Protein AF-A0A3M4VAP9-F1 (afdb_monomer_lite)

pLDDT: mean 93.63, std 5.19, range [70.62, 98.06]

Secondary structure (DSSP, 8-state):
--EEE-SSEEEEE--GGGHHHHHHHHH-HHHHTTT-S---HHHHHHHHHHTSSPP-TT-SS---EEEEE-

Radius of gyration: 13.15 Å; chains: 1; bounding box: 29×25×29 Å

InterPro domains:
  IPR016181 Acyl-CoA N-acyltransferase [SSF55729] (2-69)

Foldseek 3Di:
DDWDDDPWKTKDFDAPVCLVVQLCCQQPCVNCVPPHPRDDVVRSVVLSVLRHDDDDPPRPHDGDMDMDTD

Sequence (70 aa):
MLKLHTERLYLRTLLASDWPLFLRLHSEPQTMQYVFGEIEEAQVRKGFEHRLPVWTPESDHWLCLVVVDK

Structure (mmCIF, N/CA/C/O backbone):
data_AF-A0A3M4VAP9-F1
#
_entry.id   AF-A0A3M4VAP9-F1
#
loop_
_atom_site.group_PDB
_atom_site.id
_atom_site.type_symbol
_atom_site.label_atom_id
_atom_site.label_alt_id
_atom_site.label_comp_id
_atom_site.label_asym_id
_atom_site.label_entity_id
_atom_site.label_seq_id
_atom_site.pdbx_PDB_ins_code
_atom_site.Cartn_x
_atom_site.Cartn_y
_atom_site.Cartn_z
_atom_site.occupancy
_atom_site.B_iso_or_equiv
_atom_site.auth_seq_id
_atom_site.auth_comp_id
_atom_site.auth_asym_id
_atom_site.auth_atom_id
_atom_site.pdbx_PDB_model_num
ATOM 1 N N . MET A 1 1 ? -7.314 -5.790 -13.086 1.00 78.69 1 MET A N 1
ATOM 2 C CA . MET A 1 1 ? -7.306 -5.230 -11.716 1.00 78.69 1 MET A CA 1
ATOM 3 C C . MET A 1 1 ? -7.809 -6.305 -10.763 1.00 78.69 1 MET A C 1
ATOM 5 O O . MET A 1 1 ? -8.928 -6.766 -10.958 1.00 78.69 1 MET A O 1
ATOM 9 N N . LEU A 1 2 ? -6.992 -6.750 -9.804 1.00 89.94 2 LEU A N 1
ATOM 10 C CA . LEU A 1 2 ? -7.380 -7.795 -8.848 1.00 89.94 2 LEU A CA 1
ATOM 11 C C . LEU A 1 2 ? -8.354 -7.232 -7.801 1.00 89.94 2 LEU A C 1
ATOM 13 O O . LEU A 1 2 ? -8.156 -6.125 -7.294 1.00 89.94 2 LEU A O 1
ATOM 17 N N . LYS A 1 3 ? -9.419 -7.985 -7.511 1.00 93.88 3 LYS A N 1
ATOM 18 C CA . LYS A 1 3 ? -10.444 -7.646 -6.518 1.00 93.88 3 LYS A CA 1
ATOM 19 C C . LYS A 1 3 ? -10.814 -8.893 -5.729 1.00 93.88 3 LYS A C 1
ATOM 21 O O . LYS A 1 3 ? -11.015 -9.947 -6.326 1.00 93.88 3 LYS A O 1
ATOM 26 N N . LEU A 1 4 ? -10.908 -8.764 -4.411 1.00 96.75 4 LEU A N 1
ATOM 27 C CA . LEU A 1 4 ? -11.316 -9.835 -3.507 1.00 96.75 4 LEU A CA 1
ATOM 28 C C . LEU A 1 4 ? -12.444 -9.337 -2.612 1.00 96.75 4 LEU A C 1
ATOM 30 O O . LEU A 1 4 ? -12.507 -8.165 -2.241 1.00 96.75 4 LEU A O 1
ATOM 34 N N . HIS A 1 5 ? -13.331 -10.255 -2.260 1.00 97.25 5 HIS A N 1
ATOM 35 C CA . HIS A 1 5 ? -14.487 -9.985 -1.426 1.00 97.25 5 HIS A CA 1
ATOM 36 C C . HIS A 1 5 ? -14.492 -11.010 -0.299 1.00 97.25 5 HIS A C 1
ATOM 38 O O . HIS A 1 5 ? -14.418 -12.210 -0.557 1.00 97.25 5 HIS A O 1
ATOM 44 N N . THR A 1 6 ? -14.578 -10.545 0.942 1.00 96.31 6 THR A N 1
ATOM 45 C CA . THR A 1 6 ? -14.864 -11.408 2.097 1.00 96.31 6 THR A CA 1
ATOM 46 C C . THR A 1 6 ? -16.284 -11.134 2.575 1.00 96.31 6 THR A C 1
ATOM 48 O O . THR A 1 6 ? -17.017 -10.393 1.922 1.00 96.31 6 THR A O 1
ATOM 51 N N . GLU A 1 7 ? -16.710 -11.705 3.699 1.00 97.81 7 GLU A N 1
ATOM 52 C CA . GLU A 1 7 ? -18.007 -11.375 4.296 1.00 97.81 7 GLU A CA 1
ATOM 53 C C . GLU A 1 7 ? -18.122 -9.871 4.596 1.00 97.81 7 GLU A C 1
ATOM 55 O O . GLU A 1 7 ? -19.102 -9.244 4.196 1.00 97.81 7 GLU A O 1
ATOM 60 N N . ARG A 1 8 ? -17.071 -9.282 5.184 1.00 97.75 8 ARG A N 1
ATOM 61 C CA . ARG A 1 8 ? -17.073 -7.918 5.744 1.00 97.75 8 ARG A CA 1
ATOM 62 C C . ARG A 1 8 ? -16.161 -6.920 5.036 1.00 97.75 8 ARG A C 1
ATOM 64 O O . ARG A 1 8 ? -16.208 -5.748 5.373 1.00 97.75 8 ARG A O 1
ATOM 71 N N . LEU A 1 9 ? -15.353 -7.356 4.066 1.00 98.06 9 LEU A N 1
ATOM 72 C CA . LEU A 1 9 ? -14.346 -6.502 3.429 1.00 98.06 9 LEU A CA 1
ATOM 73 C C . LEU A 1 9 ? -14.429 -6.534 1.900 1.00 98.06 9 LEU A C 1
ATOM 75 O O . LEU A 1 9 ? -14.718 -7.570 1.288 1.00 98.06 9 LEU A O 1
ATOM 79 N N . TYR A 1 10 ? -14.084 -5.400 1.300 1.00 97.06 10 TYR A N 1
ATOM 80 C CA . TYR A 1 10 ? -13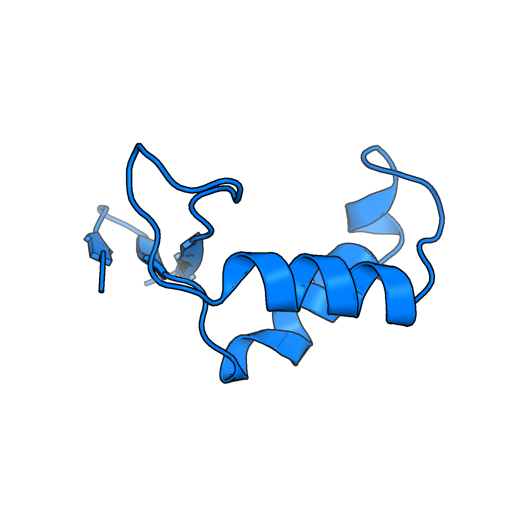.721 -5.237 -0.101 1.00 97.06 10 TYR A CA 1
ATOM 81 C C . TYR A 1 10 ? -12.218 -4.985 -0.204 1.00 97.06 10 TYR A C 1
ATOM 83 O O . TYR A 1 10 ? -11.690 -4.074 0.429 1.00 97.06 10 TYR A O 1
ATOM 91 N N . LEU A 1 11 ? -11.522 -5.772 -1.022 1.00 97.50 11 LEU A N 1
ATOM 92 C CA . LEU A 1 11 ? -10.106 -5.574 -1.308 1.00 97.50 11 LEU A CA 1
ATOM 93 C C . LEU A 1 11 ? -9.917 -5.335 -2.801 1.00 97.50 11 LEU A C 1
ATOM 95 O O . LEU A 1 11 ? -10.475 -6.050 -3.634 1.00 97.50 11 LEU A O 1
ATOM 99 N N . ARG A 1 12 ? -9.098 -4.350 -3.154 1.00 96.75 12 ARG A N 1
ATOM 100 C CA . ARG A 1 12 ? -8.756 -4.038 -4.548 1.00 96.75 12 ARG A CA 1
ATOM 101 C C . ARG A 1 12 ? -7.307 -3.603 -4.660 1.00 96.75 12 ARG A C 1
ATOM 103 O O . ARG A 1 12 ? -6.746 -3.134 -3.678 1.00 96.75 12 ARG A O 1
ATOM 110 N N . THR A 1 13 ? -6.714 -3.700 -5.846 1.00 96.56 13 THR A N 1
ATOM 111 C CA . THR A 1 13 ? -5.372 -3.137 -6.059 1.00 96.56 13 THR A CA 1
ATOM 112 C C . THR A 1 13 ? -5.336 -1.636 -5.766 1.00 96.56 13 THR A C 1
ATOM 114 O O . THR A 1 13 ? -6.331 -0.923 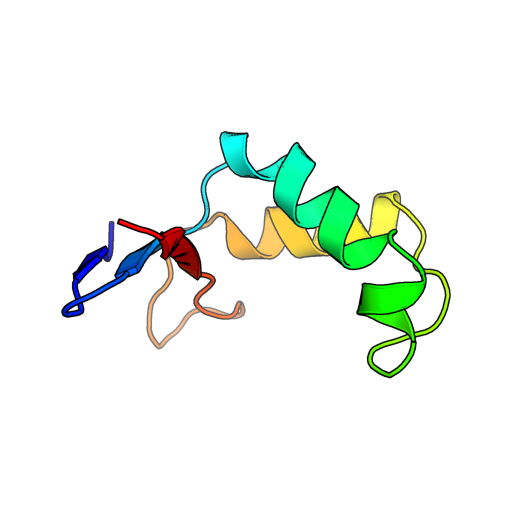-5.963 1.00 96.56 13 THR A O 1
ATOM 117 N N . LEU A 1 14 ? -4.176 -1.185 -5.294 1.00 96.94 14 LEU A N 1
ATOM 118 C CA . LEU A 1 14 ? -3.853 0.219 -5.069 1.00 96.94 14 LEU A CA 1
ATOM 119 C C . LEU A 1 14 ? -4.043 1.043 -6.349 1.00 96.94 14 LEU A C 1
ATOM 121 O O . LEU A 1 14 ? -3.734 0.586 -7.450 1.00 96.94 14 LEU A O 1
ATOM 125 N N . LEU A 1 15 ? -4.567 2.255 -6.195 1.00 96.75 15 LEU A N 1
ATOM 126 C CA . LEU A 1 15 ? -4.739 3.241 -7.254 1.00 96.75 15 LEU A CA 1
ATOM 127 C C . LEU A 1 15 ? -4.052 4.549 -6.864 1.00 96.75 15 LEU A C 1
ATOM 129 O O . LEU A 1 15 ? -3.880 4.848 -5.685 1.00 96.75 15 LEU A O 1
ATOM 133 N N . ALA A 1 16 ? -3.747 5.386 -7.857 1.00 97.38 16 ALA A N 1
ATOM 134 C CA . ALA A 1 16 ? -3.157 6.706 -7.626 1.00 97.38 16 ALA A CA 1
ATOM 135 C C . ALA A 1 16 ? -4.005 7.588 -6.682 1.00 97.38 16 ALA A C 1
ATOM 137 O O . ALA A 1 16 ? -3.460 8.361 -5.896 1.00 97.38 16 ALA A O 1
ATOM 138 N N . SER A 1 17 ? -5.334 7.429 -6.706 1.00 97.44 17 SER A N 1
ATOM 139 C CA . SER A 1 17 ? -6.268 8.134 -5.818 1.00 97.44 17 SER A CA 1
ATOM 140 C C . SER A 1 17 ? -6.115 7.777 -4.338 1.00 97.44 17 SER A C 1
ATOM 142 O O . SER A 1 17 ? -6.607 8.512 -3.489 1.00 97.44 17 SER A O 1
ATOM 144 N N . ASP A 1 18 ? -5.447 6.669 -4.013 1.00 97.88 18 ASP A N 1
ATOM 145 C CA . ASP A 1 18 ? -5.276 6.195 -2.636 1.00 97.88 18 ASP A CA 1
ATOM 146 C C . ASP A 1 18 ? -4.082 6.835 -1.925 1.00 97.88 18 ASP A C 1
ATOM 148 O O . ASP A 1 18 ? -3.811 6.514 -0.767 1.00 97.88 18 ASP A O 1
ATOM 152 N N . TRP A 1 19 ? -3.381 7.761 -2.587 1.00 97.62 19 TRP A N 1
ATOM 153 C CA . TRP A 1 19 ? -2.259 8.483 -1.995 1.00 97.62 19 TRP A CA 1
ATOM 154 C C . TRP A 1 19 ? -2.572 9.077 -0.609 1.00 97.62 19 TRP A C 1
ATOM 156 O O . TRP A 1 19 ? -1.778 8.844 0.302 1.00 97.62 19 TRP A O 1
ATOM 166 N N . PRO A 1 20 ? -3.703 9.782 -0.384 1.00 97.25 20 PRO A N 1
ATOM 167 C CA . PRO A 1 20 ? -3.986 10.366 0.927 1.00 97.25 20 PRO A CA 1
ATOM 168 C C . PRO A 1 20 ? -4.073 9.319 2.045 1.00 97.25 20 PRO A C 1
ATOM 170 O O . PRO A 1 20 ? -3.588 9.554 3.150 1.00 97.25 20 PRO A O 1
ATOM 173 N N . LEU A 1 21 ? -4.651 8.148 1.754 1.00 96.06 21 LEU A N 1
ATOM 174 C CA . LEU A 1 21 ? -4.726 7.040 2.706 1.00 96.06 21 LEU A CA 1
ATOM 175 C C . LEU A 1 21 ? -3.336 6.452 2.968 1.00 96.06 21 LEU A C 1
ATOM 177 O O . LEU A 1 21 ? -2.965 6.241 4.120 1.00 96.06 21 LEU A O 1
ATOM 181 N N . PHE A 1 22 ? -2.563 6.211 1.907 1.00 95.94 22 PHE A N 1
ATOM 182 C CA . PHE A 1 22 ? -1.223 5.644 2.018 1.00 95.94 22 PHE A CA 1
ATOM 183 C C . PHE A 1 22 ? -0.294 6.548 2.834 1.00 95.94 22 PHE A C 1
ATOM 185 O O . PHE A 1 22 ? 0.381 6.058 3.738 1.00 95.94 22 PHE A O 1
ATOM 192 N N . LEU A 1 23 ? -0.300 7.857 2.559 1.00 95.50 23 LEU A N 1
ATOM 193 C CA . LEU A 1 23 ? 0.488 8.840 3.298 1.00 95.50 23 LEU A CA 1
ATOM 194 C C . LEU A 1 23 ? 0.095 8.862 4.773 1.00 95.50 23 LEU A C 1
ATOM 196 O O . LEU A 1 23 ? 0.963 8.738 5.629 1.00 95.50 23 LEU A O 1
ATOM 200 N N . ARG A 1 24 ? -1.208 8.938 5.076 1.00 93.81 24 ARG A N 1
ATOM 201 C CA . ARG A 1 24 ? -1.686 8.932 6.462 1.00 93.81 24 ARG A CA 1
ATOM 202 C C . ARG A 1 24 ? -1.147 7.728 7.238 1.00 93.81 24 ARG A C 1
ATOM 204 O O . ARG A 1 24 ? -0.589 7.912 8.312 1.00 93.81 24 ARG A O 1
ATOM 211 N N . LEU A 1 25 ? -1.249 6.521 6.679 1.00 93.00 25 LEU A N 1
ATOM 212 C CA . LEU A 1 25 ? -0.768 5.300 7.336 1.00 93.00 25 LEU A CA 1
ATOM 213 C C . LEU A 1 25 ? 0.754 5.292 7.572 1.00 93.00 25 LEU A C 1
ATOM 215 O O . LEU A 1 25 ? 1.207 4.636 8.503 1.00 93.00 25 LEU A O 1
ATOM 219 N N . HIS A 1 26 ? 1.530 6.019 6.762 1.00 92.94 26 HIS A N 1
ATOM 220 C CA . HIS A 1 26 ? 2.990 6.116 6.890 1.00 92.94 26 HIS A CA 1
ATOM 221 C C . HIS A 1 26 ? 3.472 7.355 7.663 1.00 92.94 26 HIS A C 1
ATOM 223 O O . HIS A 1 26 ? 4.674 7.507 7.871 1.00 92.94 26 HIS A O 1
ATOM 229 N N . SER A 1 27 ? 2.563 8.236 8.085 1.00 90.50 27 SER A N 1
ATOM 230 C CA . SER A 1 27 ? 2.885 9.461 8.833 1.00 90.50 27 SER A CA 1
ATOM 231 C C . SER A 1 27 ? 2.209 9.530 10.203 1.00 90.50 27 SER A C 1
ATOM 233 O O . SER A 1 27 ? 2.624 10.320 11.044 1.00 90.50 27 SER A O 1
ATOM 235 N N . GLU A 1 28 ? 1.175 8.724 10.458 1.00 90.88 28 GLU A N 1
ATOM 236 C CA . GLU A 1 28 ? 0.468 8.704 11.739 1.00 90.88 28 GLU A CA 1
ATOM 237 C C . GLU A 1 28 ? 1.318 7.967 12.799 1.00 90.88 28 GLU A C 1
ATOM 239 O O . GLU A 1 28 ? 1.580 6.767 12.649 1.00 90.88 28 GLU A O 1
ATOM 244 N N . PRO A 1 29 ? 1.747 8.637 13.893 1.00 87.94 29 PRO A N 1
ATOM 245 C CA . PRO A 1 29 ? 2.695 8.054 14.849 1.00 87.94 29 PRO A CA 1
ATOM 246 C C . 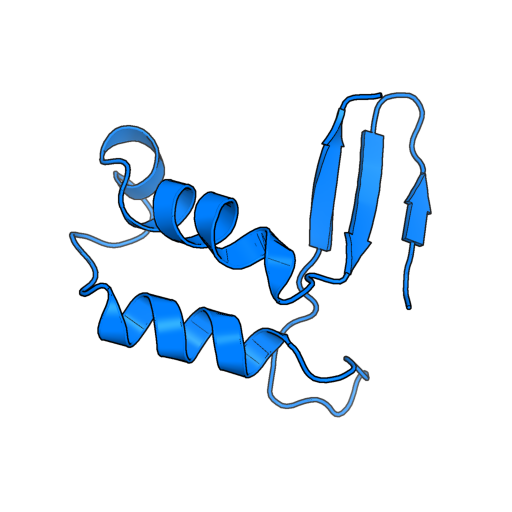PRO A 1 29 ? 2.210 6.740 15.468 1.00 87.94 29 PRO A C 1
ATOM 248 O O . PRO A 1 29 ? 2.993 5.820 15.689 1.00 87.94 29 PRO A O 1
ATOM 251 N N . GLN A 1 30 ? 0.901 6.627 15.708 1.00 89.69 30 GLN A N 1
ATOM 252 C CA . GLN A 1 30 ? 0.291 5.420 16.270 1.00 89.69 30 GLN A CA 1
ATOM 253 C C . GLN A 1 30 ? 0.372 4.223 15.314 1.00 89.69 30 GLN A C 1
ATOM 255 O O . GLN A 1 30 ? 0.528 3.091 15.771 1.00 89.69 30 GLN A O 1
ATOM 260 N N . THR A 1 31 ? 0.284 4.455 14.003 1.00 87.75 31 THR A N 1
ATOM 261 C CA . THR A 1 31 ? 0.408 3.404 12.983 1.00 87.75 31 THR A CA 1
ATOM 262 C C . THR A 1 31 ? 1.864 2.986 12.804 1.00 87.75 31 THR A C 1
ATOM 264 O O . THR A 1 31 ? 2.153 1.800 12.661 1.00 87.75 31 THR A O 1
ATOM 267 N N . MET A 1 32 ? 2.788 3.946 12.870 1.00 90.62 32 MET A N 1
ATOM 268 C CA . MET A 1 32 ? 4.206 3.720 12.583 1.00 90.62 32 MET A CA 1
ATOM 269 C C . MET A 1 32 ? 5.032 3.229 13.773 1.00 90.62 32 MET A C 1
ATOM 271 O O . MET A 1 32 ? 6.128 2.721 13.559 1.00 90.62 32 MET A O 1
ATOM 275 N N . GLN A 1 33 ? 4.503 3.285 15.001 1.00 89.19 33 GLN A N 1
ATOM 276 C CA . GLN A 1 33 ? 5.237 2.990 16.245 1.00 89.19 33 GLN A CA 1
ATOM 277 C C . GLN A 1 33 ? 6.053 1.675 16.253 1.00 89.19 33 GLN A C 1
ATOM 279 O O . GLN A 1 33 ? 7.046 1.589 16.971 1.00 89.19 33 GLN A O 1
ATOM 284 N N . TYR A 1 34 ? 5.658 0.663 15.467 1.00 88.19 34 TYR A N 1
ATOM 285 C CA . TYR A 1 34 ? 6.342 -0.639 15.374 1.00 88.19 34 TYR A CA 1
ATOM 286 C C . TYR A 1 34 ? 6.856 -0.989 13.969 1.00 88.19 34 TYR A C 1
ATOM 288 O O . TYR A 1 34 ? 7.340 -2.099 13.763 1.00 88.19 34 TYR A O 1
ATOM 296 N N . VAL A 1 35 ? 6.714 -0.091 12.990 1.00 84.25 35 VAL A N 1
ATOM 297 C CA . VAL A 1 35 ? 7.022 -0.376 11.580 1.00 84.25 35 VAL A CA 1
ATOM 298 C C . VAL A 1 35 ? 8.402 0.176 11.229 1.00 84.25 35 VAL A C 1
ATOM 300 O O . VAL A 1 35 ? 9.351 -0.577 11.031 1.00 84.25 35 VAL A O 1
ATOM 303 N N . PHE A 1 36 ? 8.510 1.501 11.205 1.00 70.62 36 PHE A N 1
ATOM 304 C CA . PHE A 1 36 ? 9.729 2.282 11.026 1.00 70.62 36 PHE A CA 1
ATOM 305 C C . PHE A 1 36 ? 9.551 3.579 11.829 1.00 70.62 36 PHE A C 1
ATOM 307 O O . PHE A 1 36 ? 8.426 3.929 12.180 1.00 70.62 36 PHE A O 1
ATOM 314 N N . GLY A 1 37 ? 10.634 4.296 12.135 1.00 76.56 37 GLY A N 1
ATOM 315 C CA . GLY A 1 37 ? 10.519 5.653 12.681 1.00 76.56 37 GLY A CA 1
ATOM 316 C C . GLY A 1 37 ? 9.845 6.618 11.693 1.00 76.56 37 GLY A C 1
ATOM 317 O O . GLY A 1 37 ? 9.201 6.204 10.730 1.00 76.56 37 GLY A O 1
ATOM 318 N N . GLU A 1 38 ? 10.022 7.921 11.894 1.00 82.00 38 GLU A N 1
ATOM 319 C CA . GLU A 1 38 ? 9.571 8.901 10.900 1.00 82.00 38 GLU A CA 1
ATOM 320 C C . GLU A 1 38 ? 10.190 8.615 9.523 1.00 82.00 38 GLU A C 1
ATOM 322 O O . GLU A 1 38 ? 11.402 8.434 9.387 1.00 82.00 38 GLU A O 1
ATOM 327 N N . ILE A 1 39 ? 9.335 8.563 8.499 1.00 88.56 39 ILE A N 1
ATOM 328 C CA . ILE A 1 39 ? 9.730 8.423 7.099 1.00 88.56 39 ILE A CA 1
ATOM 329 C C . ILE A 1 39 ? 9.421 9.743 6.399 1.00 88.56 39 ILE A C 1
ATOM 331 O O . ILE A 1 39 ? 8.300 10.245 6.474 1.00 88.56 39 ILE A O 1
ATOM 335 N N . GLU A 1 40 ? 10.395 10.284 5.672 1.00 92.31 40 GLU A N 1
ATOM 336 C CA . GLU A 1 40 ? 10.172 11.463 4.838 1.00 92.31 40 GLU A CA 1
ATOM 337 C C . GLU A 1 40 ? 9.103 11.193 3.769 1.00 92.31 40 GLU A C 1
ATOM 339 O O . GLU A 1 40 ? 9.121 10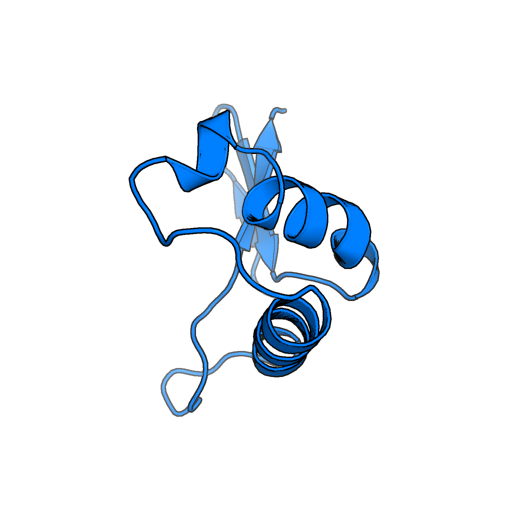.156 3.098 1.00 92.31 40 GLU A O 1
ATOM 344 N N . GLU A 1 41 ? 8.210 12.158 3.535 1.00 93.94 41 GLU A N 1
ATOM 345 C CA . GLU A 1 41 ? 7.127 12.027 2.549 1.00 93.94 41 GLU A CA 1
ATOM 346 C C . GLU A 1 41 ? 7.648 11.642 1.155 1.00 93.94 41 GLU A C 1
ATOM 348 O O . GLU A 1 41 ? 7.027 10.838 0.462 1.00 93.94 41 GLU A O 1
ATOM 353 N N . ALA A 1 42 ? 8.820 12.144 0.752 1.00 95.50 42 ALA A N 1
ATOM 354 C CA . ALA A 1 42 ? 9.442 11.793 -0.524 1.00 95.50 42 ALA A CA 1
ATOM 355 C C . ALA A 1 42 ? 9.758 10.289 -0.629 1.00 95.50 42 ALA A C 1
ATOM 357 O O . ALA A 1 42 ? 9.585 9.684 -1.689 1.00 95.50 42 ALA A O 1
ATOM 358 N N . GLN A 1 43 ? 10.187 9.667 0.469 1.00 94.19 43 GLN A N 1
ATOM 359 C CA . GLN A 1 43 ? 10.450 8.233 0.523 1.00 94.19 43 GLN A CA 1
ATOM 360 C C . GLN A 1 43 ? 9.139 7.431 0.530 1.00 94.19 43 GLN A C 1
ATOM 362 O O . GLN A 1 43 ? 9.039 6.414 -0.163 1.00 94.19 43 GLN A O 1
ATOM 367 N N . VAL A 1 44 ? 8.109 7.918 1.233 1.00 95.00 44 VAL A N 1
ATOM 368 C CA . VAL A 1 44 ? 6.751 7.343 1.191 1.00 95.00 44 VAL A CA 1
ATOM 369 C C . VAL A 1 44 ? 6.184 7.397 -0.232 1.00 95.00 44 VAL A C 1
ATOM 371 O O . VAL A 1 44 ? 5.663 6.396 -0.726 1.00 95.00 44 VAL A O 1
ATOM 374 N N . ARG A 1 45 ? 6.348 8.529 -0.930 1.00 97.31 45 ARG A N 1
ATOM 375 C CA . ARG A 1 45 ? 5.915 8.733 -2.319 1.00 97.31 45 ARG A CA 1
ATOM 376 C C . ARG A 1 45 ? 6.585 7.749 -3.270 1.00 97.31 45 ARG A C 1
ATOM 378 O O . ARG A 1 45 ? 5.878 7.084 -4.021 1.00 97.31 45 ARG A O 1
ATOM 385 N N . LYS A 1 46 ? 7.911 7.588 -3.193 1.00 96.50 46 LYS A N 1
ATOM 386 C CA . LYS A 1 46 ? 8.641 6.589 -3.996 1.00 96.50 46 LYS A CA 1
ATOM 387 C C . LYS A 1 46 ? 8.107 5.178 -3.759 1.00 96.50 46 LYS A C 1
ATOM 389 O O . LYS A 1 46 ? 7.893 4.426 -4.705 1.00 96.50 46 LYS A O 1
ATOM 394 N N . GLY A 1 47 ? 7.854 4.824 -2.498 1.00 95.25 47 GLY A N 1
ATOM 395 C CA . GLY A 1 47 ? 7.256 3.539 -2.147 1.00 95.25 47 GLY A CA 1
ATOM 396 C C . GLY A 1 47 ? 5.860 3.354 -2.749 1.00 95.25 47 GLY A C 1
ATOM 397 O O . GLY A 1 47 ? 5.555 2.285 -3.279 1.00 95.25 47 GLY A O 1
ATOM 398 N N . PHE A 1 48 ? 5.019 4.382 -2.689 1.00 97.19 48 PHE A N 1
ATOM 399 C CA . PHE A 1 48 ? 3.681 4.362 -3.270 1.00 97.19 48 PHE A CA 1
ATOM 400 C C . PHE A 1 48 ? 3.723 4.180 -4.792 1.00 97.19 48 PHE A C 1
ATOM 402 O O . PHE A 1 48 ? 3.082 3.273 -5.318 1.00 97.19 48 PHE A O 1
ATOM 409 N N . GLU A 1 49 ? 4.526 4.985 -5.489 1.00 97.56 49 GLU A N 1
ATOM 410 C CA . GLU A 1 49 ? 4.652 4.953 -6.949 1.00 97.56 49 GLU A CA 1
ATOM 411 C C . GLU A 1 49 ? 5.195 3.617 -7.461 1.00 97.56 49 GLU A C 1
ATOM 413 O O . GLU A 1 49 ? 4.668 3.090 -8.439 1.00 97.56 49 GLU A O 1
ATOM 418 N N . HIS A 1 50 ? 6.156 3.008 -6.754 1.00 96.69 50 HIS A N 1
ATOM 419 C CA . HIS A 1 50 ? 6.695 1.679 -7.086 1.00 96.69 50 HIS A CA 1
ATOM 420 C C . HIS A 1 50 ? 5.629 0.572 -7.068 1.00 96.69 50 HIS A C 1
ATOM 422 O O . HIS A 1 50 ? 5.807 -0.471 -7.681 1.00 96.69 50 HIS A O 1
ATOM 428 N N . ARG A 1 51 ? 4.507 0.785 -6.367 1.00 96.38 51 ARG A N 1
ATOM 429 C CA . ARG A 1 51 ? 3.413 -0.191 -6.206 1.00 96.38 51 ARG A CA 1
ATOM 430 C C . ARG A 1 51 ? 2.211 0.063 -7.125 1.00 96.38 51 ARG A C 1
ATOM 432 O O . ARG A 1 51 ? 1.258 -0.711 -7.077 1.00 96.38 51 ARG A O 1
ATOM 439 N N . LEU A 1 52 ? 2.220 1.141 -7.915 1.00 96.19 52 LEU A N 1
ATOM 440 C CA . LEU A 1 52 ? 1.142 1.473 -8.857 1.00 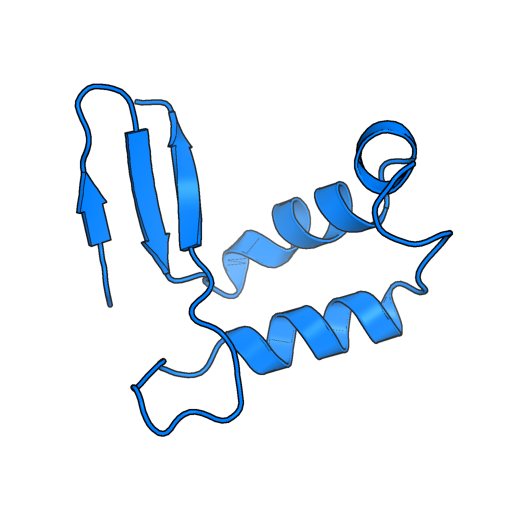96.19 52 LEU A CA 1
ATOM 441 C C . LEU A 1 52 ? 1.119 0.639 -10.151 1.00 96.19 52 LEU A C 1
ATOM 443 O O .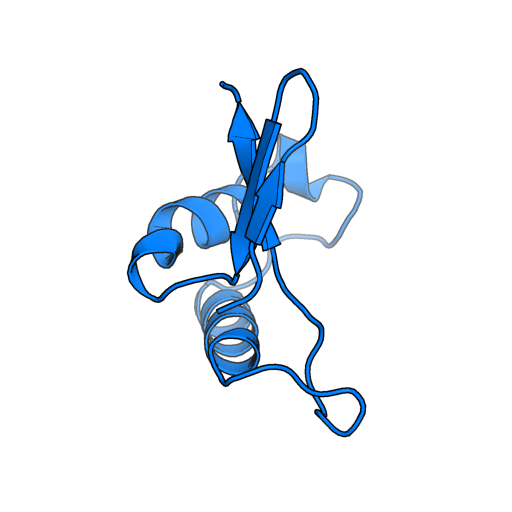 LEU A 1 52 ? 0.018 0.449 -10.680 1.00 96.19 52 LEU A O 1
ATOM 447 N N . PRO A 1 53 ? 2.258 0.175 -10.707 1.00 95.69 53 PRO A N 1
ATOM 448 C CA . PRO A 1 53 ? 2.237 -0.679 -11.886 1.00 95.69 53 PRO A CA 1
ATOM 449 C C . PRO A 1 53 ? 1.421 -1.960 -11.671 1.00 95.69 53 PRO A C 1
ATOM 451 O O . PRO A 1 53 ? 1.127 -2.376 -10.551 1.00 95.69 53 PRO A O 1
ATOM 454 N N . VAL A 1 54 ? 1.025 -2.596 -12.776 1.00 94.19 54 VAL A N 1
ATOM 455 C CA . VAL A 1 54 ? 0.297 -3.866 -12.707 1.00 94.19 54 VAL A CA 1
ATOM 456 C C . VAL A 1 54 ? 1.204 -4.927 -12.095 1.00 94.19 54 VAL A C 1
ATOM 458 O O . VAL A 1 54 ? 2.267 -5.227 -12.634 1.00 94.19 54 VAL A O 1
ATOM 461 N N . TRP A 1 55 ? 0.737 -5.521 -11.001 1.00 95.19 55 TRP A N 1
ATOM 462 C CA . TRP A 1 55 ? 1.437 -6.614 -10.348 1.00 95.19 55 TRP A CA 1
ATOM 463 C C . TRP A 1 55 ? 1.307 -7.927 -11.130 1.00 95.19 55 TRP A C 1
ATOM 465 O O . TRP A 1 55 ? 0.217 -8.299 -11.577 1.00 95.19 55 TRP A O 1
ATOM 475 N N . THR A 1 56 ? 2.419 -8.648 -11.213 1.00 93.50 56 THR A N 1
ATOM 476 C CA . THR A 1 56 ? 2.577 -10.010 -11.736 1.00 93.50 56 THR A CA 1
ATOM 477 C C . THR A 1 56 ? 3.533 -10.789 -10.821 1.00 93.50 56 THR A C 1
ATOM 479 O O . THR A 1 56 ? 4.281 -10.158 -10.072 1.00 93.50 56 THR A O 1
ATOM 482 N N . PRO A 1 57 ? 3.560 -12.133 -10.856 1.00 93.69 57 PRO A N 1
ATOM 483 C CA . PRO A 1 57 ? 4.551 -12.912 -10.106 1.00 93.69 57 PRO A CA 1
ATOM 484 C C . PRO A 1 57 ? 6.012 -12.536 -10.407 1.00 93.69 57 PRO A C 1
ATOM 486 O O . PRO A 1 57 ? 6.874 -12.719 -9.554 1.00 93.69 57 PRO A O 1
ATOM 489 N N . GLU A 1 58 ? 6.284 -11.989 -11.592 1.00 96.56 58 GLU A N 1
ATOM 490 C CA . GLU A 1 58 ? 7.605 -11.537 -12.040 1.00 96.56 58 GLU A CA 1
ATOM 491 C C . GLU A 1 58 ? 7.923 -10.085 -11.639 1.00 96.56 58 GLU A C 1
ATOM 493 O O . GLU A 1 58 ? 9.022 -9.596 -11.903 1.00 96.56 58 GLU A O 1
ATOM 498 N N . SER A 1 59 ? 6.973 -9.372 -11.028 1.00 94.56 59 SER A N 1
ATOM 499 C CA . SER A 1 59 ? 7.145 -7.977 -10.628 1.00 94.56 59 SER A CA 1
ATOM 500 C C . SER A 1 59 ? 8.194 -7.817 -9.524 1.00 94.56 59 SER A C 1
ATOM 502 O O . SER A 1 59 ? 8.235 -8.563 -8.550 1.00 94.56 59 SER A O 1
ATOM 504 N N . ASP A 1 60 ? 8.986 -6.753 -9.633 1.00 95.00 60 ASP A N 1
ATOM 505 C CA . ASP A 1 60 ? 9.972 -6.296 -8.643 1.00 95.00 60 ASP A CA 1
ATOM 506 C C . ASP A 1 60 ? 9.355 -5.487 -7.481 1.00 95.00 60 ASP A C 1
ATOM 508 O O . ASP A 1 60 ? 10.052 -4.946 -6.616 1.00 95.00 60 ASP A O 1
ATOM 512 N N . HIS A 1 61 ? 8.030 -5.379 -7.469 1.00 94.19 61 HIS A N 1
ATOM 513 C CA . HIS A 1 61 ? 7.234 -4.709 -6.455 1.00 94.19 61 HIS A CA 1
ATOM 514 C C . HIS A 1 61 ? 6.171 -5.652 -5.897 1.00 94.19 61 HIS A C 1
ATOM 516 O O . HIS A 1 61 ? 5.714 -6.598 -6.540 1.00 94.19 61 HIS A O 1
ATOM 522 N N . TRP A 1 62 ? 5.751 -5.368 -4.669 1.00 94.06 62 TRP A N 1
ATOM 523 C CA . TRP A 1 62 ? 4.745 -6.155 -3.968 1.00 94.06 62 TRP A CA 1
ATOM 524 C C . TRP A 1 62 ? 3.334 -5.844 -4.466 1.00 94.06 62 TRP A C 1
ATOM 526 O O . TRP A 1 62 ? 2.996 -4.681 -4.698 1.00 94.06 62 TRP A O 1
ATOM 536 N N . LEU A 1 63 ? 2.478 -6.870 -4.518 1.00 95.31 63 LEU A N 1
ATOM 537 C CA . LEU A 1 63 ? 1.037 -6.684 -4.659 1.00 95.31 63 LEU A CA 1
ATOM 538 C C . LEU A 1 63 ? 0.530 -5.845 -3.484 1.00 95.31 63 LEU A C 1
ATOM 540 O O . LEU A 1 63 ? 0.609 -6.269 -2.331 1.00 95.31 63 LEU A O 1
ATOM 544 N N . CYS A 1 64 ? -0.018 -4.669 -3.776 1.00 96.31 64 CYS A N 1
ATOM 545 C CA . CYS A 1 64 ? -0.591 -3.792 -2.766 1.00 96.31 64 CYS A CA 1
ATOM 546 C C . CYS A 1 64 ? -2.110 -3.727 -2.921 1.00 96.31 64 CYS A C 1
ATOM 548 O O . CYS A 1 64 ? -2.624 -3.388 -3.992 1.00 96.31 64 CYS A O 1
ATOM 550 N N . LEU A 1 65 ? -2.823 -4.065 -1.844 1.00 97.12 65 LEU A N 1
ATOM 551 C CA . LEU A 1 65 ? -4.279 -4.046 -1.792 1.00 97.12 65 LEU A CA 1
ATOM 552 C C . LEU A 1 65 ? -4.763 -2.986 -0.807 1.00 97.12 65 LEU A C 1
ATOM 554 O O . LEU A 1 65 ? -4.273 -2.895 0.315 1.00 97.12 65 LEU A O 1
ATOM 558 N N . VAL A 1 66 ? -5.770 -2.230 -1.223 1.00 97.06 66 VAL A N 1
ATOM 559 C CA . VAL A 1 66 ? -6.557 -1.363 -0.350 1.00 97.06 66 VAL A CA 1
ATOM 560 C C . VAL A 1 66 ? -7.718 -2.177 0.189 1.00 97.06 66 VAL A C 1
ATOM 562 O O . VAL A 1 66 ? -8.462 -2.779 -0.590 1.00 97.06 66 VAL A O 1
ATOM 565 N N . VAL A 1 67 ? -7.851 -2.189 1.512 1.00 97.06 67 VAL A N 1
ATOM 566 C CA . VAL A 1 67 ? -8.906 -2.888 2.246 1.00 97.06 67 VAL A CA 1
ATOM 567 C C . VAL A 1 67 ? -9.926 -1.861 2.713 1.00 97.06 67 VAL A C 1
ATOM 569 O O . VAL A 1 67 ? -9.559 -0.849 3.304 1.00 97.06 67 VAL A O 1
ATOM 572 N N . VAL A 1 68 ? -11.196 -2.114 2.425 1.00 95.88 68 VAL A N 1
ATOM 573 C CA . VAL A 1 68 ? -12.312 -1.236 2.772 1.00 95.88 68 VAL A CA 1
ATOM 574 C C . VAL A 1 68 ? -13.383 -2.083 3.447 1.00 95.88 68 VAL A C 1
ATOM 576 O O . VAL A 1 68 ? -13.722 -3.155 2.939 1.00 95.88 68 VAL A O 1
ATOM 579 N N . ASP A 1 69 ? -13.894 -1.623 4.586 1.00 96.19 69 ASP A N 1
ATOM 580 C CA . ASP A 1 69 ? -15.064 -2.232 5.219 1.00 96.19 69 ASP A CA 1
ATOM 581 C C . ASP A 1 69 ? -16.289 -2.132 4.300 1.00 96.19 69 ASP A C 1
ATOM 583 O O . ASP A 1 69 ? -16.414 -1.200 3.498 1.00 96.19 69 ASP A O 1
ATOM 587 N N . LYS A 1 70 ? -17.170 -3.130 4.381 1.00 88.81 70 LYS A N 1
ATOM 588 C CA . LYS A 1 70 ? -18.457 -3.103 3.682 1.00 88.81 70 LYS A CA 1
ATOM 589 C C . LYS A 1 70 ? -19.485 -2.222 4.369 1.00 88.81 70 LYS A C 1
ATOM 591 O O . LYS A 1 70 ? -19.506 -2.206 5.618 1.00 88.81 70 LYS A O 1
#

Organism: NCBI:txid34065